Protein AF-A0A930ASK1-F1 (afdb_monomer_lite)

Structure (mmCIF, N/CA/C/O backbone):
data_AF-A0A930ASK1-F1
#
_entry.id   AF-A0A930ASK1-F1
#
loop_
_atom_site.group_PDB
_atom_site.id
_atom_site.type_symbol
_atom_site.label_atom_id
_atom_site.label_alt_id
_atom_site.label_comp_id
_atom_site.label_asym_id
_atom_site.label_entity_id
_atom_site.label_seq_id
_atom_site.pdbx_PDB_ins_code
_atom_site.Cartn_x
_atom_site.Cartn_y
_atom_site.Cartn_z
_atom_site.occupancy
_atom_site.B_iso_or_equiv
_atom_site.auth_seq_id
_atom_site.auth_comp_id
_atom_site.auth_asym_id
_atom_site.auth_atom_id
_atom_site.pdbx_PDB_model_num
ATOM 1 N N . MET A 1 1 ? -12.430 13.673 -2.754 1.00 79.00 1 MET A N 1
ATOM 2 C CA . MET A 1 1 ? -13.011 12.330 -2.967 1.00 79.00 1 MET A CA 1
ATOM 3 C C . MET A 1 1 ? -11.863 11.329 -3.044 1.00 79.00 1 MET A C 1
ATOM 5 O O . MET A 1 1 ? -10.826 11.707 -3.576 1.00 79.00 1 MET A O 1
ATOM 9 N N . ILE A 1 2 ? -11.999 10.139 -2.450 1.00 89.50 2 ILE A N 1
ATOM 10 C CA . ILE A 1 2 ? -10.978 9.075 -2.515 1.00 89.50 2 ILE A CA 1
ATOM 11 C C . ILE A 1 2 ? -11.070 8.409 -3.892 1.00 89.50 2 ILE A C 1
ATOM 13 O O . ILE A 1 2 ? -12.171 8.061 -4.313 1.00 89.50 2 ILE A O 1
ATOM 17 N N . SER A 1 3 ? -9.944 8.233 -4.587 1.00 92.31 3 SER A N 1
ATOM 18 C CA . SER A 1 3 ? -9.905 7.568 -5.898 1.00 92.31 3 SER A CA 1
ATOM 19 C C . SER A 1 3 ? -9.499 6.097 -5.772 1.00 92.31 3 SER A C 1
ATOM 21 O O . SER A 1 3 ? -8.335 5.764 -5.546 1.00 92.31 3 SER A O 1
ATOM 23 N N . ILE A 1 4 ? -10.476 5.207 -5.958 1.00 91.56 4 ILE A N 1
ATOM 24 C CA . ILE A 1 4 ? -10.284 3.746 -5.989 1.00 91.56 4 ILE A CA 1
ATOM 25 C C . ILE A 1 4 ? -9.461 3.321 -7.214 1.00 91.56 4 ILE A C 1
ATOM 27 O O . ILE A 1 4 ? -8.659 2.389 -7.140 1.00 91.56 4 ILE A O 1
ATOM 31 N N . GLU A 1 5 ? -9.613 4.033 -8.329 1.00 93.69 5 GLU A N 1
ATOM 32 C CA . GLU A 1 5 ? -8.922 3.742 -9.587 1.00 93.69 5 GLU A CA 1
ATOM 33 C C . GLU A 1 5 ? -7.407 3.874 -9.455 1.00 93.69 5 GLU A C 1
ATOM 35 O O . GLU A 1 5 ? -6.687 3.000 -9.921 1.00 93.69 5 GLU A O 1
ATOM 40 N N . LYS A 1 6 ? -6.908 4.906 -8.761 1.00 95.56 6 LYS A N 1
ATOM 41 C CA . LYS A 1 6 ? -5.465 5.081 -8.522 1.00 95.56 6 LYS A CA 1
ATOM 42 C C . LYS A 1 6 ? -4.868 3.928 -7.719 1.00 95.56 6 LYS A C 1
ATOM 44 O O . LYS A 1 6 ? -3.786 3.446 -8.045 1.00 95.56 6 LYS A O 1
ATOM 49 N N . MET A 1 7 ? -5.581 3.470 -6.689 1.00 95.50 7 MET A N 1
ATOM 50 C CA . MET A 1 7 ? -5.162 2.313 -5.895 1.00 95.50 7 MET A CA 1
ATOM 51 C C . MET A 1 7 ? -5.168 1.031 -6.732 1.00 95.50 7 MET A C 1
ATOM 53 O O . MET A 1 7 ? -4.179 0.305 -6.732 1.00 95.50 7 MET A O 1
ATOM 57 N N . SER A 1 8 ? -6.236 0.798 -7.499 1.00 95.00 8 SER A N 1
ATOM 58 C CA . SER A 1 8 ? -6.366 -0.366 -8.390 1.00 95.00 8 SER A CA 1
ATOM 59 C C . SER A 1 8 ? -5.316 -0.358 -9.505 1.00 95.00 8 SER A C 1
ATOM 61 O O . SER A 1 8 ? -4.735 -1.389 -9.824 1.00 95.00 8 SER A O 1
ATOM 63 N N . TYR A 1 9 ? -5.015 0.811 -10.073 1.00 95.81 9 TYR A N 1
ATOM 64 C CA . TYR A 1 9 ? -4.021 0.975 -11.132 1.00 95.81 9 TYR A CA 1
ATOM 65 C C . TYR A 1 9 ? -2.629 0.529 -10.681 1.00 95.81 9 TYR A C 1
ATOM 67 O O . TYR A 1 9 ? -1.919 -0.133 -11.436 1.00 95.81 9 TYR A O 1
ATOM 75 N N . PHE A 1 10 ? -2.247 0.827 -9.436 1.00 97.12 10 PHE A N 1
ATOM 76 C CA . PHE A 1 10 ? -0.931 0.453 -8.927 1.00 97.12 10 PHE A CA 1
ATOM 77 C C . PHE A 1 10 ? -0.743 -1.068 -8.772 1.00 97.12 10 PHE A C 1
ATOM 79 O O . PHE A 1 10 ? 0.392 -1.538 -8.841 1.00 97.12 10 PHE A O 1
ATOM 86 N N . PHE A 1 11 ? -1.820 -1.861 -8.672 1.00 95.50 11 PHE A N 1
ATOM 87 C CA . PHE A 1 11 ? -1.721 -3.330 -8.661 1.00 95.50 11 PHE A CA 1
ATOM 88 C C . PHE A 1 11 ? -1.135 -3.916 -9.949 1.00 95.50 11 PHE A C 1
ATOM 90 O O . PHE A 1 11 ? -0.563 -5.002 -9.910 1.00 95.50 11 PHE A O 1
ATOM 97 N N . ARG A 1 12 ? -1.163 -3.175 -11.065 1.00 94.88 12 ARG A N 1
ATOM 98 C CA . ARG A 1 12 ? -0.480 -3.568 -12.311 1.00 94.88 12 ARG A CA 1
ATOM 99 C C . ARG A 1 12 ? 1.038 -3.672 -12.151 1.00 94.88 12 ARG A C 1
ATOM 101 O O . ARG A 1 12 ? 1.682 -4.367 -12.928 1.00 94.88 12 ARG A O 1
ATOM 108 N N . TYR A 1 13 ? 1.601 -2.996 -11.149 1.00 96.69 13 TYR A N 1
ATOM 109 C CA . TYR A 1 13 ? 3.023 -3.045 -10.825 1.00 96.69 13 TYR A CA 1
ATOM 110 C C . TYR A 1 13 ? 3.342 -4.038 -9.697 1.00 96.69 13 TYR A C 1
ATOM 112 O O . TYR A 1 13 ? 4.448 -3.978 -9.159 1.00 96.69 13 TYR A O 1
ATOM 120 N N . ASP A 1 14 ? 2.426 -4.935 -9.298 1.00 95.69 14 ASP A N 1
ATOM 121 C CA . ASP A 1 14 ? 2.719 -5.896 -8.226 1.00 95.69 14 ASP A CA 1
ATOM 122 C C . ASP A 1 14 ? 4.004 -6.679 -8.526 1.00 95.69 14 ASP A C 1
ATOM 124 O O . ASP A 1 14 ? 4.193 -7.230 -9.609 1.00 95.69 14 ASP A O 1
ATOM 128 N N . LYS A 1 15 ? 4.915 -6.695 -7.549 1.00 96.56 15 LYS A N 1
ATOM 129 C CA . LYS A 1 15 ? 6.228 -7.352 -7.625 1.00 96.56 15 LYS A CA 1
ATOM 130 C C . LYS A 1 15 ? 7.183 -6.809 -8.701 1.00 96.56 15 LYS A C 1
ATOM 132 O O . LYS A 1 15 ? 8.268 -7.370 -8.865 1.00 96.56 15 LYS A O 1
ATOM 137 N N . VAL A 1 16 ? 6.869 -5.696 -9.367 1.00 97.56 16 VAL A N 1
ATOM 138 C CA . VAL A 1 16 ? 7.805 -5.040 -10.294 1.00 97.56 16 VAL A CA 1
ATOM 139 C C . VAL A 1 16 ? 8.972 -4.434 -9.514 1.00 97.56 16 VAL A C 1
ATOM 141 O O . VAL A 1 16 ? 8.790 -3.778 -8.485 1.00 97.56 16 VAL A O 1
ATOM 144 N N . LYS A 1 17 ? 10.198 -4.661 -9.995 1.00 97.44 17 LYS A N 1
ATOM 145 C CA . LYS A 1 17 ? 11.414 -4.115 -9.388 1.00 97.44 17 LYS A CA 1
ATOM 146 C C . LYS A 1 17 ? 11.667 -2.697 -9.895 1.00 97.44 17 LYS A C 1
ATOM 148 O O . LYS A 1 17 ? 11.964 -2.501 -11.069 1.00 97.44 17 LYS A O 1
ATOM 153 N N . TYR A 1 18 ? 11.604 -1.731 -8.989 1.00 97.75 18 TYR A N 1
ATOM 154 C CA . TYR A 1 18 ? 11.974 -0.351 -9.248 1.00 97.75 18 TYR A CA 1
ATOM 155 C C . TYR A 1 18 ? 13.487 -0.226 -9.440 1.00 97.75 18 TYR A C 1
ATOM 157 O O . TYR A 1 18 ? 14.291 -0.758 -8.668 1.00 97.75 18 TYR A O 1
ATOM 165 N N . LYS A 1 19 ? 13.872 0.524 -10.467 1.00 96.31 19 LYS A N 1
ATOM 166 C CA . LYS A 1 19 ? 15.248 0.904 -10.766 1.00 96.31 19 LYS A CA 1
ATOM 167 C C . LYS A 1 19 ? 15.321 2.423 -10.842 1.00 96.31 19 LYS A C 1
ATOM 169 O O . LYS A 1 19 ? 14.381 3.078 -11.272 1.00 96.31 19 LYS A O 1
ATOM 174 N N . ILE A 1 20 ? 16.439 2.991 -10.398 1.00 94.25 20 ILE A N 1
ATOM 175 C CA . ILE A 1 20 ? 16.625 4.447 -10.372 1.00 94.25 20 ILE A CA 1
ATOM 176 C C . ILE A 1 20 ? 16.693 4.960 -11.824 1.00 94.25 20 ILE A C 1
ATOM 178 O O . ILE A 1 20 ? 17.652 4.593 -12.505 1.00 94.25 20 ILE A O 1
ATOM 182 N N . PRO A 1 21 ? 15.766 5.829 -12.278 1.00 94.62 21 PRO A N 1
ATOM 183 C CA . PRO A 1 21 ? 15.673 6.269 -13.678 1.00 94.62 21 PRO A CA 1
ATOM 184 C C . PRO A 1 21 ? 16.986 6.822 -14.244 1.00 94.62 21 PRO A C 1
ATOM 186 O O . PRO A 1 21 ? 17.401 6.459 -15.336 1.00 94.62 21 PRO A O 1
ATOM 189 N N . VAL A 1 22 ? 17.710 7.619 -13.450 1.00 94.38 22 VAL A N 1
ATOM 190 C CA . VAL A 1 22 ? 18.998 8.227 -13.841 1.00 94.38 22 VAL A CA 1
ATOM 191 C C . VAL A 1 22 ? 20.064 7.184 -14.206 1.00 94.38 22 VAL A C 1
ATOM 193 O O . VAL A 1 22 ? 20.954 7.467 -15.000 1.00 94.38 22 VAL A O 1
ATOM 196 N N . LYS A 1 23 ? 19.994 5.977 -13.630 1.00 95.25 23 LYS A N 1
ATOM 197 C CA . LYS A 1 23 ? 20.952 4.892 -13.899 1.00 95.25 23 LYS A CA 1
ATOM 198 C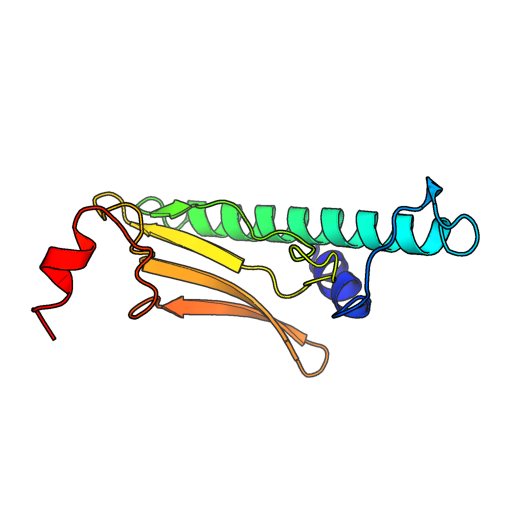 C . LYS A 1 23 ? 20.543 4.003 -15.074 1.00 95.25 23 LYS A C 1
ATOM 200 O O . LYS A 1 23 ? 21.385 3.254 -15.553 1.00 95.25 23 LYS A O 1
ATOM 205 N N . PHE A 1 24 ? 19.279 4.062 -15.490 1.00 94.81 24 PHE A N 1
ATOM 206 C CA . PHE A 1 24 ? 18.706 3.214 -16.535 1.00 94.81 24 PHE A CA 1
ATOM 207 C C . PHE A 1 24 ? 17.810 4.062 -17.456 1.00 94.81 24 PHE A C 1
ATOM 209 O O . PHE A 1 24 ? 16.580 3.986 -17.349 1.00 94.81 24 PHE A O 1
ATOM 216 N N . PRO A 1 25 ? 18.402 4.919 -18.313 1.00 94.44 25 PRO A N 1
ATOM 217 C CA . PRO A 1 25 ? 17.656 5.825 -19.188 1.00 94.44 25 PRO A CA 1
ATOM 218 C C . PRO A 1 25 ? 16.644 5.112 -20.093 1.00 94.44 25 PRO A C 1
ATOM 220 O O . PRO A 1 25 ? 15.593 5.670 -20.391 1.00 94.44 25 PRO A O 1
ATOM 223 N N . GLU A 1 26 ? 16.929 3.867 -20.481 1.00 96.50 26 GLU A N 1
ATOM 224 C CA . GLU A 1 26 ? 16.103 3.041 -21.364 1.00 96.50 26 GLU A CA 1
ATOM 225 C C . GLU A 1 26 ? 14.731 2.669 -20.779 1.00 96.50 26 GLU A C 1
ATOM 227 O O . GLU A 1 26 ? 13.801 2.392 -21.527 1.00 96.50 26 GLU A O 1
ATOM 232 N N . ILE A 1 27 ? 14.594 2.693 -19.450 1.00 96.31 27 ILE A N 1
ATOM 233 C CA . ILE A 1 27 ? 13.348 2.406 -18.712 1.00 96.31 27 ILE A CA 1
ATOM 234 C C . ILE A 1 27 ? 12.952 3.572 -17.797 1.00 96.31 27 ILE A C 1
ATOM 236 O O . ILE A 1 27 ? 12.116 3.419 -16.904 1.00 96.31 27 ILE A O 1
ATOM 240 N N . ALA A 1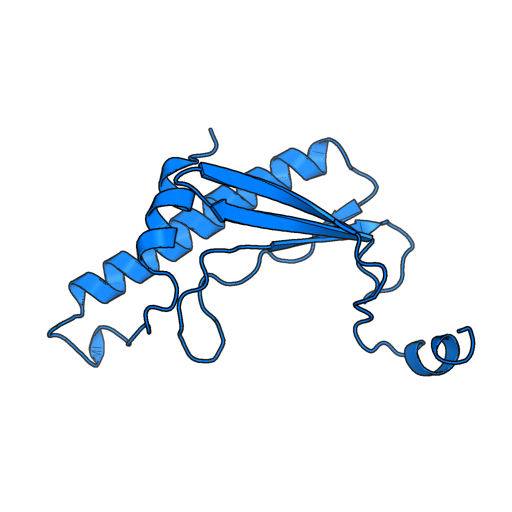 28 ? 13.580 4.739 -17.961 1.00 96.8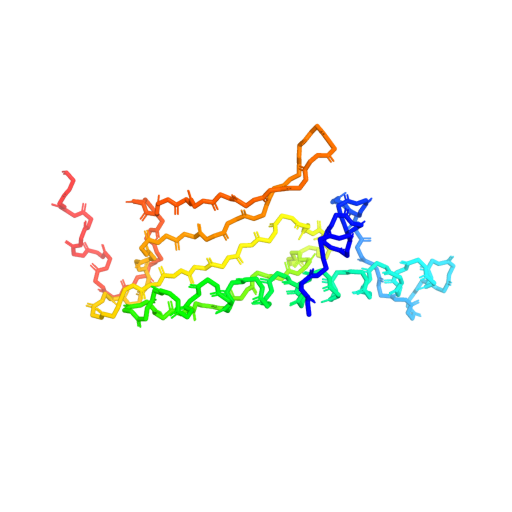1 28 ALA A N 1
ATOM 241 C CA . ALA A 1 28 ? 13.402 5.867 -17.053 1.00 96.81 28 ALA A CA 1
ATOM 242 C C . ALA A 1 28 ? 11.941 6.327 -16.982 1.00 96.81 28 ALA A C 1
ATOM 244 O O . ALA A 1 28 ? 11.429 6.578 -15.890 1.00 96.81 28 ALA A O 1
ATOM 245 N N . GLU A 1 29 ? 11.262 6.378 -18.130 1.00 97.25 29 GLU A N 1
ATOM 246 C CA . GLU A 1 29 ? 9.852 6.754 -18.212 1.00 97.25 29 GLU A CA 1
ATOM 247 C C . GLU A 1 29 ? 8.959 5.776 -17.433 1.00 97.25 29 GLU A C 1
ATOM 249 O O . GLU A 1 29 ? 8.171 6.201 -16.586 1.00 97.25 29 GLU A O 1
ATOM 254 N N . GLU A 1 30 ? 9.131 4.468 -17.639 1.00 96.31 30 GLU A N 1
ATOM 255 C CA . GLU A 1 30 ? 8.368 3.431 -16.934 1.00 96.31 30 GLU A CA 1
ATOM 256 C C . GLU A 1 30 ? 8.585 3.492 -15.415 1.00 96.31 30 GLU A C 1
ATOM 258 O O . GLU A 1 30 ? 7.642 3.348 -14.634 1.00 96.31 30 GLU A O 1
ATOM 263 N N . MET A 1 31 ? 9.823 3.738 -14.977 1.00 97.69 31 MET A N 1
ATOM 264 C CA . MET A 1 31 ? 10.166 3.828 -13.557 1.00 97.69 31 MET A CA 1
AT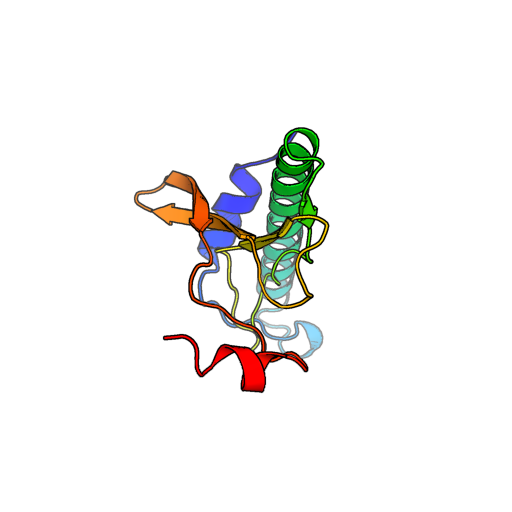OM 265 C C . MET A 1 31 ? 9.584 5.086 -12.897 1.00 97.69 31 MET A C 1
ATOM 267 O O . MET A 1 31 ? 9.121 5.013 -11.755 1.00 97.69 31 MET A O 1
ATOM 271 N N . GLU A 1 32 ? 9.545 6.223 -13.598 1.00 97.69 32 GLU A N 1
ATOM 272 C CA . GLU A 1 32 ? 8.860 7.427 -13.107 1.00 97.69 32 GLU A CA 1
ATOM 273 C C . GLU A 1 32 ? 7.337 7.232 -13.057 1.00 97.69 32 GLU A C 1
ATOM 275 O O . GLU A 1 32 ? 6.698 7.630 -12.079 1.00 97.69 32 GLU A O 1
ATOM 280 N N . GLN A 1 33 ? 6.747 6.550 -14.046 1.00 97.81 33 GLN A N 1
ATOM 281 C CA . GLN A 1 33 ? 5.325 6.189 -14.022 1.00 97.81 33 GLN A CA 1
ATOM 282 C C . GLN A 1 33 ? 4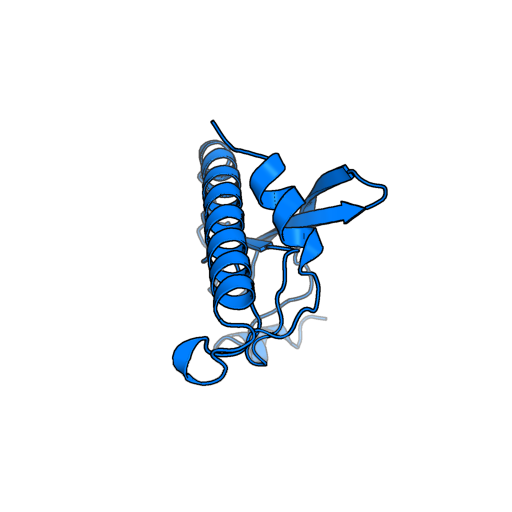.991 5.261 -12.844 1.00 97.81 33 GLN A C 1
ATOM 284 O O . GLN A 1 33 ? 4.034 5.530 -12.115 1.00 97.81 33 GLN A O 1
ATOM 289 N N . LEU A 1 34 ? 5.802 4.223 -12.602 1.00 97.94 34 LEU A N 1
ATOM 290 C CA . LEU A 1 34 ? 5.654 3.313 -11.459 1.00 97.94 34 LEU A CA 1
ATOM 291 C C . LEU A 1 34 ? 5.717 4.086 -10.139 1.00 97.94 34 LEU A C 1
ATOM 293 O O . LEU A 1 34 ? 4.836 3.947 -9.288 1.00 97.94 34 LEU A O 1
ATOM 297 N N . LYS A 1 35 ? 6.738 4.934 -9.973 1.00 97.81 35 LYS A N 1
ATOM 298 C CA . LYS A 1 35 ? 6.920 5.751 -8.768 1.00 97.81 35 LYS A CA 1
ATOM 299 C C . LYS A 1 35 ? 5.727 6.672 -8.533 1.00 97.81 35 LYS A C 1
ATOM 301 O O . LYS A 1 35 ? 5.214 6.720 -7.414 1.00 97.81 35 LYS A O 1
ATOM 306 N N . LYS A 1 36 ? 5.262 7.369 -9.574 1.00 98.06 36 LYS A N 1
ATOM 307 C CA . LYS A 1 36 ? 4.086 8.242 -9.498 1.00 98.06 36 LYS A CA 1
ATOM 308 C C . LYS A 1 36 ? 2.838 7.450 -9.110 1.00 98.06 36 LYS A C 1
ATOM 310 O O . LYS A 1 36 ? 2.160 7.837 -8.163 1.00 98.06 36 LYS A O 1
ATOM 315 N N . ALA A 1 37 ? 2.587 6.312 -9.758 1.00 98.19 37 ALA A N 1
ATOM 316 C CA . ALA A 1 37 ? 1.460 5.435 -9.446 1.00 98.19 37 ALA A CA 1
ATOM 317 C C . ALA A 1 37 ? 1.493 4.941 -7.989 1.00 98.19 37 ALA A C 1
ATOM 319 O O . ALA A 1 37 ? 0.472 4.978 -7.305 1.00 98.19 37 ALA A O 1
ATOM 320 N N . GLY A 1 38 ? 2.667 4.549 -7.484 1.00 97.88 38 GLY A N 1
ATOM 321 C CA . GLY A 1 38 ? 2.838 4.120 -6.095 1.00 97.88 38 GLY A CA 1
ATOM 322 C C . GLY A 1 38 ? 2.593 5.240 -5.083 1.00 97.88 38 GLY A C 1
ATOM 323 O O . GLY A 1 38 ? 1.944 5.022 -4.058 1.00 97.88 38 GLY A O 1
ATOM 324 N N . GLN A 1 39 ? 3.065 6.455 -5.373 1.00 98.00 39 GLN A N 1
ATOM 325 C CA . GLN A 1 39 ? 2.824 7.635 -4.535 1.00 98.00 39 GLN A CA 1
ATOM 326 C C . GLN A 1 39 ? 1.347 8.040 -4.527 1.00 98.00 39 GLN A C 1
ATOM 328 O O . GLN A 1 39 ? 0.786 8.279 -3.456 1.00 98.00 39 GLN A O 1
ATOM 333 N N . ASP A 1 40 ? 0.718 8.071 -5.702 1.00 97.94 40 ASP A N 1
ATOM 334 C CA . ASP A 1 40 ? -0.703 8.363 -5.877 1.00 97.94 40 ASP A CA 1
ATOM 335 C C . ASP A 1 40 ? -1.570 7.346 -5.120 1.00 97.94 40 ASP A C 1
ATOM 337 O O . ASP A 1 40 ? -2.422 7.728 -4.319 1.00 97.94 40 ASP A O 1
ATOM 341 N N . ALA A 1 41 ? -1.318 6.047 -5.302 1.00 97.75 41 ALA A N 1
ATOM 342 C CA . ALA A 1 41 ? -2.059 4.988 -4.625 1.00 97.75 41 ALA A CA 1
ATOM 343 C C . ALA A 1 41 ? -1.894 5.048 -3.098 1.00 97.75 41 ALA A C 1
ATOM 345 O O . ALA A 1 41 ? -2.879 4.957 -2.360 1.00 97.75 41 ALA A O 1
ATOM 346 N N . ARG A 1 42 ? -0.669 5.288 -2.609 1.00 98.00 42 ARG A N 1
ATOM 347 C CA . ARG A 1 42 ? -0.402 5.458 -1.173 1.00 98.00 42 ARG A CA 1
ATOM 348 C C . ARG A 1 42 ? -1.133 6.671 -0.597 1.00 98.00 42 ARG A C 1
ATOM 350 O O . ARG A 1 42 ? -1.626 6.608 0.530 1.00 98.00 42 ARG A O 1
ATOM 357 N N . LEU A 1 43 ? -1.201 7.776 -1.340 1.00 97.88 43 LEU A N 1
ATOM 358 C CA . LEU A 1 43 ? -1.924 8.978 -0.924 1.00 97.88 43 LEU A CA 1
ATOM 359 C C . LEU A 1 43 ? -3.429 8.710 -0.813 1.00 97.88 43 LEU A C 1
ATOM 361 O O . LEU A 1 43 ? -4.043 9.092 0.182 1.00 97.88 43 LEU A O 1
ATOM 365 N N . GLU A 1 44 ? -4.023 8.028 -1.791 1.00 97.62 44 GLU A N 1
ATOM 366 C CA . GLU A 1 44 ? -5.446 7.673 -1.742 1.00 97.62 44 GLU A CA 1
ATOM 367 C C . GLU A 1 44 ? -5.759 6.713 -0.585 1.00 97.62 44 GLU A C 1
ATOM 369 O O . GLU A 1 44 ? -6.729 6.929 0.146 1.00 97.62 44 GLU A O 1
ATOM 374 N N . PHE A 1 45 ? -4.891 5.733 -0.321 1.00 97.38 45 PHE A N 1
ATOM 375 C CA . PHE A 1 45 ? -5.032 4.860 0.847 1.00 97.38 45 PHE A CA 1
ATOM 376 C C . PHE A 1 45 ? -4.848 5.618 2.176 1.00 97.38 45 PHE A C 1
ATOM 378 O O . PHE A 1 45 ? -5.533 5.350 3.166 1.00 97.38 45 PHE A O 1
ATOM 385 N N . THR A 1 46 ? -3.975 6.629 2.207 1.00 96.94 46 THR A N 1
ATOM 386 C CA . THR A 1 46 ? -3.825 7.518 3.372 1.00 96.94 46 THR A CA 1
ATOM 387 C C . THR A 1 46 ? -5.131 8.258 3.661 1.00 96.94 46 THR A C 1
ATOM 389 O O . THR A 1 46 ? -5.624 8.189 4.784 1.00 96.94 46 THR A O 1
ATOM 392 N N . LYS A 1 47 ? -5.756 8.862 2.642 1.00 96.31 47 LYS A N 1
ATOM 393 C CA . LYS A 1 47 ? -7.060 9.533 2.785 1.00 96.31 47 LYS A CA 1
ATOM 394 C C . LYS A 1 47 ? -8.154 8.575 3.262 1.00 96.31 47 LYS A C 1
ATOM 396 O O . LYS A 1 47 ? -8.978 8.953 4.091 1.00 96.31 47 LYS A O 1
ATOM 401 N N . LEU A 1 48 ? -8.163 7.342 2.749 1.00 95.19 48 LEU A N 1
ATOM 402 C CA . LEU A 1 48 ? -9.110 6.301 3.161 1.00 95.19 48 LEU A CA 1
ATOM 403 C C . LEU A 1 48 ? -8.980 5.981 4.651 1.00 95.19 48 LEU A C 1
ATOM 405 O O . LEU A 1 48 ? -9.970 5.990 5.379 1.00 95.19 48 LEU A O 1
ATOM 409 N N . THR A 1 49 ? -7.758 5.740 5.117 1.00 94.69 49 THR A N 1
ATOM 410 C CA . THR A 1 49 ? -7.509 5.405 6.527 1.00 94.69 49 THR A CA 1
ATOM 411 C C . THR A 1 49 ? -7.758 6.591 7.466 1.00 94.69 49 THR A C 1
ATOM 413 O O . THR A 1 49 ? -8.272 6.398 8.564 1.00 94.69 49 THR A O 1
ATOM 416 N N . GLU A 1 50 ? -7.499 7.827 7.030 1.00 94.19 50 GLU A N 1
ATOM 417 C CA . GLU A 1 50 ? -7.861 9.041 7.780 1.00 94.19 50 GLU A CA 1
ATOM 418 C C . GLU A 1 50 ? -9.376 9.237 7.883 1.00 94.19 50 GLU A C 1
ATOM 420 O O . GLU A 1 50 ? -9.884 9.614 8.939 1.00 94.19 50 GLU A O 1
ATOM 425 N N . ALA A 1 51 ? -10.117 8.965 6.805 1.00 93.00 51 ALA A N 1
ATOM 426 C CA . ALA A 1 51 ? -11.576 8.996 6.834 1.00 93.00 51 ALA A CA 1
ATOM 427 C C . ALA A 1 51 ? -12.134 7.950 7.809 1.00 93.00 51 ALA A C 1
ATOM 429 O O . ALA A 1 51 ? -13.074 8.247 8.544 1.00 93.00 51 ALA A O 1
ATOM 430 N N . PHE A 1 52 ? -11.518 6.766 7.863 1.00 90.12 52 PHE A N 1
ATOM 431 C CA . PHE A 1 52 ? -11.851 5.738 8.842 1.00 90.12 52 PHE A CA 1
ATOM 432 C C . PHE A 1 52 ? -11.585 6.215 10.280 1.00 90.12 52 PHE A C 1
ATOM 434 O O . PHE A 1 52 ? -12.485 6.151 11.113 1.00 90.12 52 PHE A O 1
ATOM 441 N N . GLN A 1 53 ? -10.406 6.783 10.569 1.00 89.62 53 GLN A N 1
ATOM 442 C CA . GLN A 1 53 ? -10.040 7.237 11.922 1.00 89.62 53 GLN A CA 1
ATOM 443 C C . GLN A 1 53 ? -11.024 8.252 12.520 1.00 89.62 53 GLN A C 1
ATOM 445 O O . GLN A 1 53 ? -11.263 8.239 13.724 1.00 89.62 53 GLN A O 1
ATOM 450 N N . LYS A 1 54 ? -11.643 9.113 11.700 1.00 89.81 54 LYS A N 1
ATOM 451 C CA . LYS A 1 54 ? -12.634 10.095 12.185 1.00 89.81 54 LYS A CA 1
ATOM 452 C C . LYS A 1 54 ? -13.797 9.452 12.952 1.00 89.81 54 LYS A C 1
ATOM 454 O O . LYS A 1 54 ? -14.356 10.103 13.834 1.00 89.81 54 LYS A O 1
ATOM 459 N N . ASN A 1 55 ? -14.115 8.193 12.641 1.00 87.25 55 ASN A N 1
ATOM 460 C CA . ASN A 1 55 ? -15.154 7.403 13.301 1.00 87.25 55 ASN A CA 1
ATOM 461 C C . ASN A 1 55 ? -14.624 6.555 14.476 1.00 87.25 55 ASN A C 1
ATOM 463 O O . ASN A 1 55 ? -15.418 6.038 15.253 1.00 87.25 55 ASN A O 1
ATOM 467 N N . PHE A 1 56 ? -13.302 6.440 14.635 1.00 84.62 56 PHE A N 1
ATOM 468 C CA . PHE A 1 56 ? -12.617 5.599 15.626 1.00 84.62 56 PHE A CA 1
ATOM 469 C C . PHE A 1 56 ? -11.573 6.422 16.395 1.00 84.62 56 PHE A C 1
ATOM 471 O O . PHE A 1 56 ? -10.371 6.178 16.319 1.00 84.62 56 PHE A O 1
ATOM 478 N N . LYS A 1 57 ? -12.043 7.445 17.119 1.00 82.31 57 LYS A N 1
ATOM 479 C CA . LYS A 1 57 ? -11.183 8.465 17.748 1.00 82.31 57 LYS A CA 1
ATOM 480 C C . LYS A 1 57 ? -10.314 7.950 18.895 1.00 82.31 57 LYS A C 1
ATOM 482 O O . LYS A 1 57 ? -9.301 8.570 19.172 1.00 82.31 57 LYS A O 1
ATOM 487 N N . SER A 1 58 ? -10.683 6.831 19.518 1.00 86.62 58 SER A N 1
ATOM 488 C CA . SER A 1 58 ? -9.888 6.175 20.565 1.00 86.62 58 SER A CA 1
ATOM 489 C C . SER A 1 58 ? -8.644 5.460 20.027 1.00 86.62 58 SER A C 1
ATOM 491 O O . SER A 1 58 ? -7.931 4.826 20.798 1.00 86.62 58 SER A O 1
ATOM 493 N N . PHE A 1 59 ? -8.381 5.524 18.716 1.00 87.19 59 PHE A N 1
ATOM 494 C CA . PHE A 1 59 ? -7.233 4.885 18.087 1.00 87.19 59 PHE A CA 1
ATOM 495 C C . PHE A 1 59 ? -6.291 5.918 17.462 1.00 87.19 59 PHE A C 1
ATOM 497 O O . PHE A 1 59 ? -6.674 6.724 16.601 1.00 87.19 59 PHE A O 1
ATOM 504 N N . ARG A 1 60 ? -5.005 5.825 17.809 1.00 88.56 60 ARG A N 1
ATOM 505 C CA . ARG A 1 60 ? -3.926 6.470 17.056 1.00 88.56 60 ARG A CA 1
ATOM 506 C C . ARG A 1 60 ? -3.595 5.643 15.815 1.00 88.56 60 ARG A C 1
ATOM 508 O O . ARG A 1 60 ? -3.659 4.415 15.832 1.00 88.56 60 ARG A O 1
ATOM 515 N N . MET A 1 61 ? -3.206 6.315 14.737 1.00 90.38 61 MET A N 1
ATOM 516 C CA . MET A 1 61 ? -2.759 5.657 13.509 1.00 90.38 61 MET A CA 1
ATOM 517 C C . MET A 1 61 ? -1.236 5.664 13.394 1.00 90.38 61 MET A C 1
ATOM 519 O O . MET A 1 61 ? -0.615 6.715 13.552 1.00 90.38 61 MET A O 1
ATOM 523 N N . ASP A 1 62 ? -0.648 4.535 13.001 1.00 90.00 62 ASP A N 1
ATOM 524 C CA . ASP A 1 62 ? 0.752 4.491 12.559 1.00 90.00 62 ASP A CA 1
ATOM 525 C C . ASP A 1 62 ? 0.879 5.032 11.115 1.00 90.00 62 ASP A C 1
ATOM 527 O O . ASP A 1 62 ? -0.093 5.457 10.475 1.00 90.00 62 ASP A O 1
ATOM 531 N N . ARG A 1 63 ? 2.092 5.040 10.566 1.00 92.75 63 ARG A N 1
ATOM 532 C CA . ARG A 1 63 ? 2.362 5.388 9.173 1.00 92.75 63 ARG A CA 1
ATOM 533 C C . ARG A 1 63 ? 1.755 4.342 8.240 1.00 92.75 63 ARG A C 1
ATOM 535 O O . ARG A 1 63 ? 1.846 3.140 8.470 1.00 92.75 63 ARG A O 1
ATOM 542 N N . VAL A 1 64 ? 1.203 4.810 7.122 1.00 96.44 64 VAL A N 1
ATOM 543 C CA . VAL A 1 64 ? 0.861 3.932 5.997 1.00 96.44 64 VAL A CA 1
ATOM 544 C C . VAL A 1 64 ? 2.136 3.282 5.465 1.00 96.44 64 VAL A C 1
ATOM 546 O O . VAL A 1 64 ? 3.150 3.970 5.274 1.00 96.44 64 VAL A O 1
ATOM 549 N N . SER A 1 65 ? 2.054 1.982 5.187 1.00 96.31 65 SER A N 1
ATOM 550 C CA . SER A 1 65 ? 3.093 1.197 4.512 1.00 96.31 65 SER A CA 1
ATOM 551 C C . SER A 1 65 ? 3.673 1.882 3.263 1.00 96.31 65 SER A C 1
ATOM 553 O O . SER A 1 65 ? 3.057 2.748 2.633 1.00 96.31 65 SER A O 1
ATOM 555 N N . GLN A 1 66 ? 4.916 1.546 2.930 1.00 97.12 66 GLN A N 1
ATOM 556 C CA . GLN A 1 66 ? 5.583 2.089 1.747 1.00 97.12 66 GLN A CA 1
ATOM 557 C C . GLN A 1 66 ? 5.103 1.375 0.480 1.00 97.12 66 GLN A C 1
ATOM 559 O O . GLN A 1 66 ? 4.776 0.195 0.514 1.00 97.12 66 GLN A O 1
ATOM 564 N N . TRP A 1 67 ? 5.110 2.091 -0.647 1.00 97.06 67 TRP A N 1
ATOM 565 C CA . TRP A 1 67 ? 4.711 1.560 -1.960 1.00 97.06 67 TRP A CA 1
ATOM 566 C C . TRP A 1 67 ? 5.730 0.578 -2.553 1.00 97.06 67 TRP A C 1
ATOM 568 O O . TRP A 1 67 ? 5.420 -0.135 -3.504 1.00 97.06 67 TRP A O 1
ATOM 578 N N . MET A 1 68 ? 6.937 0.516 -1.988 1.00 96.50 68 MET A N 1
ATOM 579 C CA . MET A 1 68 ? 7.946 -0.495 -2.288 1.00 96.50 68 MET A CA 1
ATOM 580 C C . MET A 1 68 ? 8.592 -1.012 -1.005 1.00 96.50 68 MET A C 1
ATOM 582 O O . MET A 1 68 ? 8.665 -0.304 0.002 1.00 96.50 68 MET A O 1
ATOM 586 N N . ASN A 1 69 ? 9.089 -2.246 -1.050 1.00 95.25 69 ASN A N 1
ATOM 587 C CA . ASN A 1 69 ? 9.869 -2.819 0.042 1.00 95.25 69 ASN A CA 1
ATOM 588 C C . ASN A 1 69 ? 11.355 -2.406 -0.031 1.00 95.25 69 ASN A C 1
ATOM 590 O O . ASN A 1 69 ? 11.797 -1.738 -0.965 1.00 95.25 69 ASN A O 1
ATOM 594 N N . GLN A 1 70 ? 12.147 -2.849 0.949 1.00 93.75 70 GLN A N 1
ATOM 595 C CA . GLN A 1 70 ? 13.584 -2.542 1.036 1.00 93.75 70 GLN A CA 1
ATOM 596 C C . GLN A 1 70 ? 14.399 -3.057 -0.166 1.00 93.75 70 GLN A C 1
ATOM 598 O O . GLN A 1 70 ? 15.424 -2.477 -0.504 1.00 93.75 70 GLN A O 1
ATOM 603 N N . ALA A 1 71 ? 13.921 -4.099 -0.853 1.00 95.75 71 ALA A N 1
ATOM 604 C CA . ALA A 1 71 ? 14.526 -4.631 -2.076 1.00 95.75 71 ALA A CA 1
ATOM 605 C C . ALA A 1 71 ? 14.107 -3.862 -3.348 1.00 95.75 71 ALA A C 1
ATOM 607 O O . ALA A 1 71 ? 14.361 -4.332 -4.459 1.00 95.75 71 ALA A O 1
ATOM 608 N N . GLN A 1 72 ? 13.455 -2.702 -3.187 1.00 96.31 72 GLN A N 1
ATOM 609 C CA . GLN A 1 72 ? 12.923 -1.862 -4.263 1.00 96.31 72 GLN A CA 1
ATOM 610 C C . GLN A 1 72 ? 11.868 -2.578 -5.119 1.00 96.31 72 GLN A C 1
ATOM 612 O O . GLN A 1 72 ? 11.730 -2.307 -6.304 1.00 96.31 72 GLN A O 1
ATOM 617 N N . VAL A 1 73 ? 11.117 -3.511 -4.536 1.00 97.50 73 VAL A N 1
ATOM 618 C CA . VAL A 1 73 ? 10.021 -4.212 -5.214 1.00 97.50 73 VAL A CA 1
ATOM 619 C C . VAL A 1 73 ? 8.702 -3.550 -4.838 1.00 97.50 73 VAL A C 1
ATOM 621 O O . VAL A 1 73 ? 8.435 -3.367 -3.648 1.00 97.50 73 VAL A O 1
ATOM 624 N N . ALA A 1 74 ? 7.886 -3.207 -5.832 1.00 97.94 74 ALA A N 1
ATOM 625 C CA . ALA A 1 74 ? 6.579 -2.590 -5.645 1.00 97.94 74 ALA A CA 1
ATOM 626 C C . ALA A 1 74 ? 5.623 -3.498 -4.850 1.00 97.94 74 ALA A C 1
ATOM 628 O O . ALA A 1 74 ? 5.575 -4.717 -5.046 1.00 97.94 74 ALA A O 1
ATOM 629 N N . ARG A 1 75 ? 4.889 -2.886 -3.915 1.00 97.19 75 ARG A N 1
ATOM 630 C CA . ARG A 1 75 ? 3.955 -3.527 -2.980 1.00 97.19 75 ARG A CA 1
ATOM 631 C C . ARG A 1 75 ? 2.644 -2.730 -2.943 1.00 97.19 75 ARG A C 1
ATOM 633 O O . ARG A 1 75 ? 2.527 -1.797 -2.152 1.00 97.19 75 ARG A O 1
ATOM 640 N N . PRO A 1 76 ? 1.672 -3.071 -3.804 1.00 96.00 76 PRO A N 1
ATOM 641 C CA . PRO A 1 76 ? 0.398 -2.359 -3.897 1.00 96.00 76 PRO A CA 1
ATOM 642 C C . PRO A 1 76 ? -0.592 -2.710 -2.778 1.00 96.00 76 PRO A C 1
ATOM 644 O O . PRO A 1 76 ? -1.486 -1.921 -2.483 1.00 96.00 76 PRO A O 1
ATOM 647 N N . ALA A 1 77 ? -0.422 -3.859 -2.117 1.00 95.38 77 ALA A N 1
ATOM 648 C CA . ALA A 1 77 ? -1.207 -4.247 -0.949 1.00 95.38 77 ALA A CA 1
ATOM 649 C C . ALA A 1 77 ? -0.798 -3.411 0.273 1.00 95.38 77 ALA A C 1
ATOM 651 O O . ALA A 1 77 ? 0.015 -3.855 1.078 1.00 95.38 77 ALA A O 1
ATOM 652 N N . PHE A 1 78 ? -1.310 -2.183 0.377 1.00 97.25 78 PHE A N 1
ATOM 653 C CA . PHE A 1 78 ? -1.022 -1.273 1.484 1.00 97.25 78 PHE A CA 1
ATOM 654 C C . PHE A 1 78 ? -1.689 -1.705 2.792 1.00 97.25 78 PHE A C 1
ATOM 656 O O . PHE A 1 78 ? -2.769 -2.290 2.806 1.00 97.25 78 PHE A O 1
ATOM 663 N N . TRP A 1 79 ? -1.074 -1.332 3.911 1.00 95.75 79 TRP A N 1
ATOM 664 C CA . TRP A 1 79 ? -1.647 -1.450 5.245 1.00 95.75 79 TRP A CA 1
ATOM 665 C C . TRP A 1 79 ? -1.356 -0.228 6.118 1.00 95.75 79 TRP A C 1
ATOM 667 O O . TRP A 1 79 ? -0.431 0.554 5.849 1.00 95.75 79 TRP A O 1
ATOM 677 N N . ARG A 1 80 ? -2.167 -0.063 7.167 1.00 94.69 80 ARG A N 1
ATOM 678 C CA . ARG A 1 80 ? -1.972 0.918 8.242 1.00 94.69 80 ARG A CA 1
ATOM 679 C C . ARG A 1 80 ? -2.484 0.350 9.562 1.00 94.69 80 ARG A C 1
ATOM 681 O O . ARG A 1 80 ? -3.620 -0.117 9.616 1.00 94.69 80 ARG A O 1
ATOM 688 N N . TYR A 1 81 ? -1.660 0.416 10.603 1.00 91.69 81 TYR A N 1
ATOM 689 C CA . TYR A 1 81 ? -2.040 -0.015 11.947 1.00 91.69 81 TYR A CA 1
ATOM 690 C C . TYR A 1 81 ? -2.810 1.073 12.699 1.00 91.69 81 TYR A C 1
ATOM 692 O O . TYR A 1 81 ? -2.510 2.265 12.574 1.00 91.69 81 TYR A O 1
ATOM 700 N N . PHE A 1 82 ? -3.764 0.624 13.507 1.00 89.94 82 PHE A N 1
ATOM 701 C CA . PHE A 1 82 ? -4.539 1.403 14.461 1.00 89.94 82 PHE A CA 1
ATOM 702 C C . PHE A 1 82 ? -4.271 0.841 15.856 1.00 89.94 82 PHE A C 1
ATOM 704 O O . PHE A 1 82 ? -4.336 -0.371 16.074 1.00 89.94 82 PHE A O 1
ATOM 711 N N . ILE A 1 83 ? -3.924 1.724 16.784 1.00 86.62 83 ILE A N 1
ATOM 712 C CA . ILE A 1 83 ? -3.489 1.371 18.133 1.00 86.62 83 ILE A CA 1
ATOM 713 C C . ILE A 1 83 ? -4.393 2.121 19.102 1.00 86.62 83 ILE A C 1
ATOM 715 O O . ILE A 1 83 ? -4.495 3.342 19.014 1.00 86.62 83 ILE A O 1
ATOM 719 N N . GLU A 1 84 ? -5.077 1.406 19.982 1.00 84.94 84 GLU A N 1
ATOM 720 C CA . GLU A 1 84 ? -5.940 2.014 20.995 1.00 84.94 84 GLU A CA 1
ATOM 721 C C . GLU A 1 84 ? -5.128 2.897 21.957 1.00 84.94 84 GLU A C 1
ATOM 723 O O . GLU A 1 84 ? -3.991 2.579 22.321 1.00 84.94 84 GLU A O 1
ATOM 728 N N . GLU A 1 85 ? -5.690 4.036 22.352 1.00 79.62 85 GLU A N 1
ATOM 729 C CA . GLU A 1 85 ? -5.098 4.902 23.368 1.00 79.62 85 GLU A CA 1
ATOM 730 C C . GLU A 1 85 ? -4.965 4.149 24.702 1.00 79.62 85 GLU A C 1
ATOM 732 O O . GLU A 1 85 ? -5.915 3.546 25.193 1.00 79.62 85 GLU A O 1
ATOM 737 N N . GLY A 1 86 ? -3.767 4.168 25.293 1.00 72.94 86 GLY A N 1
ATOM 738 C CA . GLY A 1 86 ? -3.456 3.419 26.517 1.00 72.94 86 GLY A CA 1
ATOM 739 C C . GLY A 1 86 ? -2.854 2.024 26.296 1.00 72.94 86 GLY A C 1
ATOM 740 O O . GLY A 1 86 ? -2.432 1.406 27.270 1.00 72.94 86 GLY A O 1
ATOM 741 N N . GLN A 1 87 ? -2.744 1.539 25.051 1.00 67.56 87 GLN A N 1
ATOM 742 C CA . GLN A 1 87 ? -1.928 0.361 24.725 1.00 67.56 87 GLN A CA 1
ATOM 743 C C . GLN A 1 87 ? -0.455 0.725 24.478 1.00 67.56 87 GLN A C 1
ATOM 745 O O . GLN A 1 87 ? -0.146 1.710 23.798 1.00 67.56 87 GLN A O 1
ATOM 750 N N . ASP A 1 88 ? 0.451 -0.116 24.993 1.00 62.16 88 ASP A N 1
ATOM 751 C CA . ASP A 1 88 ? 1.899 0.001 24.786 1.00 62.16 88 ASP A CA 1
ATOM 752 C C . ASP A 1 88 ? 2.263 0.060 23.294 1.00 62.16 88 ASP A C 1
ATOM 754 O O . ASP A 1 88 ? 1.683 -0.629 22.445 1.00 62.16 88 ASP A O 1
ATOM 758 N N . GLU A 1 89 ? 3.291 0.845 22.961 1.00 53.09 89 GLU A N 1
ATOM 759 C CA . GLU A 1 89 ? 3.862 0.839 21.617 1.00 53.09 89 GLU A CA 1
ATOM 760 C C . GLU A 1 89 ? 4.344 -0.577 21.253 1.00 53.09 89 GLU A C 1
ATOM 762 O O . GLU A 1 89 ? 5.176 -1.1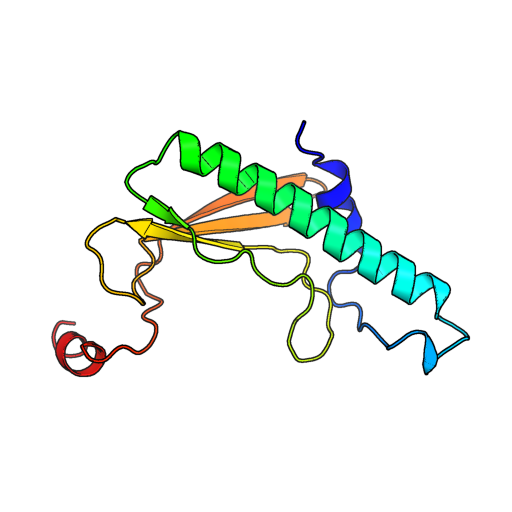72 21.939 1.00 53.09 89 GLU A O 1
ATOM 767 N N . GLY A 1 90 ? 3.784 -1.138 20.177 1.00 53.69 90 GLY A N 1
ATOM 768 C CA . GLY A 1 90 ? 4.127 -2.473 19.679 1.00 53.69 90 GLY A CA 1
ATOM 769 C C . GLY A 1 90 ? 3.016 -3.523 19.745 1.00 53.69 90 GLY A C 1
ATOM 770 O O . GLY A 1 90 ? 3.211 -4.599 19.184 1.00 53.69 90 GLY A O 1
ATOM 771 N N . ASN A 1 91 ? 1.858 -3.193 20.329 1.00 61.53 91 ASN A N 1
ATOM 772 C CA . ASN A 1 91 ? 0.636 -3.997 20.248 1.00 61.53 91 ASN A CA 1
ATOM 773 C C . ASN A 1 91 ? -0.414 -3.267 19.391 1.00 61.53 91 ASN A C 1
ATOM 775 O O . ASN A 1 91 ? -1.201 -2.476 19.913 1.00 61.53 91 ASN A O 1
ATOM 779 N N . PRO A 1 92 ? -0.410 -3.441 18.058 1.00 62.72 92 PRO A N 1
ATOM 780 C CA . PRO A 1 92 ? -1.489 -2.911 17.240 1.00 62.72 92 PRO A CA 1
ATOM 781 C C . PRO A 1 92 ? -2.809 -3.593 17.601 1.00 62.72 92 PRO A C 1
ATOM 783 O O . PRO A 1 92 ? -2.861 -4.808 17.752 1.00 62.72 92 PRO A O 1
ATOM 786 N N . SER A 1 93 ? -3.886 -2.816 17.712 1.00 80.19 93 SER A N 1
ATOM 787 C CA . SER A 1 93 ? -5.224 -3.369 17.934 1.00 80.19 93 SER A CA 1
ATOM 788 C C . SER A 1 93 ? -5.721 -4.045 16.654 1.00 80.19 93 SER A C 1
ATOM 790 O O . SER A 1 93 ? -6.211 -5.174 16.674 1.00 80.19 93 SER A O 1
ATOM 792 N N . PHE A 1 94 ? -5.545 -3.368 15.515 1.00 87.62 94 PHE A N 1
ATOM 793 C CA . PHE A 1 94 ? -5.840 -3.914 14.192 1.00 87.62 94 PHE A CA 1
ATOM 794 C C . PHE A 1 94 ? -5.070 -3.194 13.082 1.00 87.62 94 PHE A C 1
ATOM 796 O O . PHE A 1 94 ? -4.511 -2.110 13.271 1.00 87.62 94 PHE A O 1
ATOM 803 N N . ALA A 1 95 ? -5.083 -3.783 11.889 1.00 92.00 95 ALA A N 1
ATOM 804 C CA . ALA A 1 95 ? -4.629 -3.159 10.656 1.00 92.00 95 ALA A CA 1
ATOM 805 C C . ALA A 1 95 ? -5.780 -3.042 9.655 1.00 92.00 95 ALA A C 1
ATOM 807 O O . ALA A 1 95 ? -6.549 -3.982 9.465 1.00 92.00 95 ALA A O 1
ATOM 808 N N . LEU A 1 96 ? -5.857 -1.909 8.957 1.00 94.19 96 LEU A N 1
ATOM 809 C CA . LEU A 1 96 ? -6.572 -1.851 7.684 1.00 94.19 96 LEU A CA 1
ATOM 810 C C . LEU A 1 96 ? -5.630 -2.304 6.582 1.00 94.19 96 LEU A C 1
ATOM 812 O O . LEU A 1 96 ? -4.517 -1.781 6.485 1.00 94.19 96 LEU A O 1
ATOM 816 N N . ARG A 1 97 ? -6.083 -3.242 5.749 1.00 95.44 97 ARG A N 1
ATOM 817 C CA . ARG A 1 97 ? -5.307 -3.807 4.643 1.00 95.44 97 ARG A CA 1
ATOM 818 C C . ARG A 1 97 ? -6.068 -3.688 3.334 1.00 95.44 97 ARG A C 1
ATOM 820 O O . ARG A 1 97 ? -7.252 -4.008 3.258 1.00 95.44 97 ARG A O 1
ATOM 827 N N . LEU A 1 98 ? -5.366 -3.231 2.308 1.00 95.56 98 LEU A N 1
ATOM 828 C CA . LEU A 1 98 ? -5.839 -3.188 0.936 1.00 95.56 98 LEU A CA 1
ATOM 829 C C . LEU A 1 98 ? -5.574 -4.537 0.267 1.00 95.56 98 LEU A C 1
ATOM 831 O O . LEU A 1 98 ? -4.468 -5.073 0.364 1.00 95.56 98 LEU A O 1
ATOM 835 N N . PHE A 1 99 ? -6.560 -5.054 -0.455 1.00 93.31 99 PHE A N 1
ATOM 836 C CA . PHE A 1 99 ? -6.399 -6.232 -1.298 1.00 93.31 99 PHE A CA 1
ATOM 837 C C . PHE A 1 99 ? -7.000 -6.001 -2.675 1.00 93.31 99 PHE A C 1
ATOM 839 O O . PHE A 1 99 ? -7.862 -5.141 -2.866 1.00 93.31 99 PHE A O 1
ATOM 846 N N . TYR A 1 100 ? -6.542 -6.811 -3.616 1.00 91.50 100 TYR A N 1
ATOM 847 C CA . TYR A 1 100 ? -7.079 -6.884 -4.958 1.00 91.50 100 TYR A CA 1
ATOM 848 C C . TYR A 1 100 ? -7.227 -8.356 -5.319 1.00 91.50 100 TYR A C 1
ATOM 850 O O . TYR A 1 100 ? -6.246 -9.099 -5.268 1.00 91.50 100 TYR A O 1
ATOM 858 N N . ASN A 1 101 ? -8.451 -8.781 -5.609 1.00 89.06 101 ASN A N 1
ATOM 859 C CA . ASN A 1 101 ? -8.754 -10.145 -6.026 1.00 89.06 101 ASN A CA 1
ATOM 860 C C . ASN A 1 101 ? -9.951 -10.134 -6.980 1.00 89.06 101 ASN A C 1
ATOM 862 O O . ASN A 1 101 ? -10.876 -9.355 -6.764 1.00 89.06 101 ASN A O 1
ATOM 866 N N . ASP A 1 102 ? -9.939 -10.990 -8.003 1.00 86.31 102 ASP A N 1
ATOM 867 C CA . ASP A 1 102 ? -11.024 -11.119 -8.991 1.00 86.31 102 ASP A CA 1
ATOM 868 C C . ASP A 1 102 ? -11.501 -9.761 -9.549 1.00 86.31 102 ASP A C 1
ATOM 870 O O . ASP A 1 102 ? -12.689 -9.433 -9.519 1.00 86.31 102 ASP A O 1
ATOM 874 N N . ASP A 1 103 ? -10.540 -8.928 -9.973 1.00 81.81 103 ASP A N 1
ATOM 875 C CA . ASP A 1 103 ? -10.724 -7.554 -10.468 1.00 81.81 103 ASP A CA 1
ATOM 876 C C . ASP A 1 103 ? -11.416 -6.577 -9.501 1.00 81.81 103 ASP A C 1
ATOM 878 O O . ASP A 1 103 ? -11.828 -5.475 -9.878 1.00 81.81 103 ASP A O 1
ATOM 882 N N . LYS A 1 104 ? -11.508 -6.940 -8.221 1.00 88.06 104 LYS A N 1
ATOM 883 C CA . LYS A 1 104 ? -12.114 -6.121 -7.174 1.00 88.06 104 LYS A CA 1
ATOM 884 C C . LYS A 1 104 ? -11.062 -5.656 -6.187 1.00 88.06 104 LYS A C 1
ATOM 886 O O . LYS A 1 104 ? -10.377 -6.451 -5.544 1.00 88.06 104 LYS A O 1
ATOM 891 N N . LEU A 1 105 ? -10.991 -4.338 -6.024 1.00 92.06 105 LEU A N 1
ATOM 892 C CA . LEU A 1 105 ? -10.281 -3.720 -4.916 1.00 92.06 105 LEU A CA 1
ATOM 893 C C . LEU A 1 105 ? -11.175 -3.727 -3.677 1.00 92.06 105 LEU A C 1
ATOM 895 O O . LEU A 1 105 ? -12.337 -3.324 -3.741 1.00 92.06 105 LEU A O 1
ATOM 899 N N . GLY A 1 106 ? -10.618 -4.119 -2.539 1.00 91.75 106 GLY A N 1
ATOM 900 C CA . GLY A 1 106 ? -11.315 -4.052 -1.266 1.00 91.75 106 GLY A CA 1
ATOM 901 C C . GLY A 1 106 ? -10.388 -3.719 -0.109 1.00 91.75 106 GLY A C 1
ATOM 902 O O . GLY A 1 106 ? -9.163 -3.692 -0.237 1.00 91.75 106 GLY A O 1
ATOM 903 N N . VAL A 1 107 ? -10.999 -3.463 1.044 1.00 93.31 107 VAL A N 1
ATOM 904 C CA . VAL A 1 107 ? -10.304 -3.251 2.313 1.00 93.31 107 VAL A CA 1
ATOM 905 C C . VAL A 1 107 ? -10.888 -4.212 3.334 1.00 93.31 107 VAL A C 1
ATOM 907 O O . VAL A 1 107 ? -12.107 -4.339 3.427 1.00 93.31 107 VAL A O 1
ATOM 910 N N . TYR A 1 108 ? -10.028 -4.871 4.103 1.00 91.88 108 TYR A N 1
ATOM 911 C CA . TYR A 1 108 ? -10.437 -5.649 5.269 1.00 91.88 108 TYR A CA 1
ATOM 912 C C . TYR A 1 108 ? -9.713 -5.164 6.523 1.00 91.88 108 TYR A C 1
ATOM 914 O O . TYR A 1 108 ? -8.667 -4.510 6.457 1.00 91.88 108 TYR A O 1
ATOM 922 N N . VAL A 1 109 ? -10.314 -5.478 7.667 1.00 90.50 109 VAL A N 1
ATOM 923 C CA . VAL A 1 109 ? -9.727 -5.281 8.990 1.00 90.50 109 VAL A CA 1
ATOM 924 C C . VAL A 1 109 ? -9.081 -6.596 9.399 1.00 90.50 109 VAL A C 1
ATOM 926 O O . VAL A 1 109 ? -9.736 -7.635 9.401 1.00 90.50 109 VAL A O 1
ATOM 929 N N . GLU A 1 110 ? -7.809 -6.549 9.759 1.00 87.88 110 GLU A N 1
ATOM 930 C CA . GLU A 1 110 ? -7.102 -7.671 10.366 1.00 87.88 110 GLU A CA 1
ATOM 931 C C . GLU A 1 110 ? -6.876 -7.370 11.845 1.00 87.88 110 GLU A C 1
ATOM 933 O O . GLU A 1 110 ? -6.245 -6.368 12.182 1.00 87.88 110 GLU A O 1
ATOM 938 N N . LEU A 1 111 ? -7.393 -8.223 12.729 1.00 78.31 111 LEU A N 1
ATOM 939 C CA . LEU A 1 111 ? -7.151 -8.110 14.164 1.00 78.31 111 LEU A CA 1
ATOM 940 C C . LEU A 1 111 ? -5.768 -8.679 14.483 1.00 78.31 111 LEU A C 1
ATOM 942 O O . LEU A 1 111 ? -5.486 -9.853 14.236 1.00 78.31 111 LEU A O 1
ATOM 946 N N . SER A 1 112 ? -4.897 -7.844 15.040 1.00 61.00 112 SER A N 1
ATOM 947 C CA . SER A 1 112 ? -3.520 -8.219 15.342 1.00 61.00 112 SER A CA 1
ATOM 948 C C . SER A 1 112 ? -3.443 -8.874 16.722 1.00 61.00 112 SER A C 1
ATOM 950 O O . SER A 1 112 ? -2.953 -8.290 17.677 1.00 61.00 112 SER A O 1
ATOM 952 N N . PHE A 1 113 ? -3.907 -10.119 16.847 1.00 55.12 113 PHE A N 1
ATOM 953 C CA . PHE A 1 113 ? -3.750 -10.874 18.099 1.00 55.12 113 PHE A CA 1
ATOM 954 C C . PHE A 1 113 ? -2.309 -11.396 18.315 1.00 55.12 113 PHE A C 1
ATOM 956 O O . PHE A 1 113 ? -1.972 -11.805 19.424 1.00 55.12 113 PHE A O 1
ATOM 963 N N . ILE A 1 114 ? -1.460 -11.408 17.270 1.00 45.78 114 ILE A N 1
ATOM 964 C CA . ILE A 1 114 ? -0.204 -12.195 17.237 1.00 45.78 114 ILE A CA 1
ATOM 965 C C . ILE A 1 114 ? 1.054 -11.390 16.831 1.00 45.78 114 ILE A C 1
ATOM 967 O O . ILE A 1 114 ? 2.169 -11.838 17.086 1.00 45.78 114 ILE A O 1
ATOM 971 N N . GLU A 1 115 ? 0.945 -10.182 16.269 1.00 44.34 115 GLU A N 1
ATOM 972 C CA . GLU A 1 115 ? 2.131 -9.395 15.875 1.00 44.34 115 GLU A CA 1
ATOM 973 C C . GLU A 1 115 ? 2.607 -8.471 17.010 1.00 44.34 115 GLU A C 1
ATOM 975 O O . GLU A 1 115 ? 2.384 -7.262 16.999 1.00 44.34 115 GLU A O 1
ATOM 980 N N . ARG A 1 116 ? 3.292 -9.050 18.006 1.00 50.25 116 ARG A N 1
ATOM 981 C CA . ARG A 1 116 ? 4.058 -8.282 19.001 1.00 50.25 116 ARG A CA 1
ATOM 982 C C . ARG A 1 116 ? 5.315 -7.722 18.330 1.00 50.25 116 ARG A C 1
ATOM 984 O O . ARG A 1 116 ? 6.221 -8.484 17.989 1.00 50.25 116 ARG A O 1
ATOM 991 N N . LYS A 1 117 ? 5.426 -6.400 18.170 1.00 50.16 117 LYS A N 1
ATOM 992 C CA . LYS A 1 117 ? 6.756 -5.784 18.003 1.00 50.16 117 LYS A CA 1
ATOM 993 C C . LYS A 1 117 ? 7.494 -5.901 19.338 1.00 50.16 117 LYS A C 1
ATOM 995 O O . LYS A 1 117 ? 6.912 -5.631 20.383 1.00 50.16 117 LYS A O 1
ATOM 1000 N N . MET A 1 118 ? 8.769 -6.289 19.300 1.00 46.88 118 MET A N 1
ATOM 1001 C CA . MET A 1 118 ? 9.605 -6.370 20.500 1.00 46.88 118 MET A CA 1
ATOM 1002 C C . MET A 1 118 ? 9.672 -4.993 21.184 1.00 46.88 118 MET A C 1
ATOM 1004 O O . MET A 1 118 ? 10.151 -4.026 20.597 1.00 46.88 118 MET A O 1
ATOM 1008 N N . ASN A 1 119 ? 9.177 -4.924 22.413 1.00 55.00 119 ASN A N 1
ATOM 1009 C CA . ASN A 1 119 ? 9.208 -3.777 23.316 1.00 55.00 119 ASN A CA 1
ATOM 1010 C C . ASN A 1 119 ? 9.838 -4.183 24.664 1.00 55.00 119 ASN A C 1
ATOM 1012 O O . ASN A 1 119 ? 10.052 -5.369 24.924 1.00 55.00 119 ASN A O 1
ATOM 1016 N N . GLU A 1 120 ? 10.135 -3.218 25.538 1.00 55.50 120 GLU A N 1
ATOM 1017 C CA . GLU A 1 120 ? 10.814 -3.460 26.829 1.00 55.50 120 GLU A CA 1
ATOM 1018 C C . GLU A 1 120 ? 10.051 -4.425 27.759 1.00 55.50 120 GLU A C 1
ATOM 1020 O O . GLU A 1 120 ? 10.632 -5.052 28.644 1.00 55.50 120 GLU A O 1
ATOM 1025 N N . HIS A 1 121 ? 8.748 -4.610 27.533 1.00 56.09 121 HIS A N 1
ATOM 1026 C CA . HIS A 1 121 ? 7.895 -5.532 28.285 1.00 56.09 121 HIS A CA 1
ATOM 1027 C C . HIS A 1 121 ? 7.685 -6.892 27.598 1.00 56.09 121 HIS A C 1
ATOM 1029 O O . HIS A 1 121 ? 7.038 -7.773 28.171 1.00 56.09 121 HIS A O 1
ATOM 1035 N N . SER A 1 122 ? 8.260 -7.108 26.410 1.00 54.22 122 SER A N 1
ATOM 1036 C CA . SER A 1 122 ? 8.048 -8.321 25.608 1.00 54.22 122 SER A CA 1
ATOM 1037 C C . SER A 1 122 ? 8.539 -9.587 26.305 1.00 54.22 122 SER A C 1
ATOM 1039 O O . SER A 1 122 ? 7.834 -10.594 26.290 1.00 54.22 122 SER A O 1
ATOM 1041 N N . LEU A 1 123 ? 9.677 -9.513 27.006 1.00 56.25 123 LEU A N 1
ATOM 1042 C CA . LEU A 1 123 ? 10.205 -10.608 27.833 1.00 56.25 123 LEU A CA 1
ATOM 1043 C C . LEU A 1 123 ? 9.239 -11.003 28.963 1.00 56.25 123 LEU A C 1
ATOM 1045 O O . LEU A 1 123 ? 9.092 -12.181 29.279 1.00 56.25 123 LEU A O 1
ATOM 1049 N N . ARG A 1 124 ? 8.525 -10.034 29.552 1.00 56.81 124 ARG A N 1
ATOM 1050 C CA . ARG A 1 124 ? 7.594 -10.277 30.668 1.00 56.81 124 ARG A CA 1
ATOM 1051 C C . ARG A 1 124 ? 6.281 -10.917 30.208 1.00 56.81 124 ARG A C 1
ATOM 1053 O O . ARG A 1 124 ? 5.668 -11.670 30.959 1.00 56.81 124 ARG A O 1
ATOM 1060 N N . LEU A 1 125 ? 5.847 -10.621 28.982 1.00 55.19 125 LEU A N 1
ATOM 1061 C CA . LEU A 1 125 ? 4.587 -11.100 28.398 1.00 55.19 125 LEU A CA 1
ATOM 1062 C C . LEU A 1 125 ? 4.724 -12.441 27.655 1.00 55.19 125 LEU A C 1
ATOM 1064 O O . LEU A 1 125 ? 3.722 -12.995 27.198 1.00 55.19 125 LEU A O 1
ATOM 1068 N N . GLN A 1 126 ? 5.941 -12.975 27.520 1.00 50.84 126 GLN A N 1
ATOM 1069 C CA . GLN A 1 126 ? 6.202 -14.274 26.888 1.00 50.84 126 GLN A CA 1
ATOM 1070 C C . GLN A 1 126 ? 5.805 -15.457 27.790 1.00 50.84 126 GLN A C 1
ATOM 1072 O O . GLN A 1 126 ? 5.428 -16.506 27.287 1.00 50.84 126 GLN A O 1
ATOM 1077 N N . ASN A 1 127 ? 5.784 -15.253 29.111 1.00 48.94 127 ASN A N 1
ATOM 1078 C CA . ASN A 1 127 ? 5.454 -16.277 30.113 1.00 48.94 127 ASN A CA 1
ATOM 1079 C C . ASN A 1 127 ? 3.953 -16.382 30.457 1.00 48.94 127 ASN A C 1
ATOM 1081 O O . ASN A 1 127 ? 3.605 -16.930 31.498 1.00 48.94 127 ASN A O 1
ATOM 1085 N N . LYS A 1 128 ? 3.058 -15.805 29.645 1.00 52.12 128 LYS A N 1
ATOM 1086 C CA . LYS A 1 128 ? 1.597 -15.840 29.874 1.00 52.12 128 LYS A CA 1
ATOM 1087 C C . LYS A 1 128 ? 0.821 -16.541 28.750 1.00 52.12 128 LYS A C 1
ATOM 1089 O O . LYS A 1 128 ? -0.321 -16.171 28.490 1.00 52.12 128 LYS A O 1
ATOM 1094 N N . VAL A 1 129 ? 1.458 -17.491 28.066 1.00 49.84 129 VAL A N 1
ATOM 1095 C CA . VAL A 1 129 ? 0.798 -18.383 27.098 1.00 49.84 129 VAL A CA 1
ATOM 1096 C C . VAL A 1 129 ? 0.431 -19.680 27.798 1.00 49.84 129 VAL A C 1
ATOM 1098 O O . VAL A 1 129 ? 1.311 -20.195 28.522 1.00 49.84 129 VAL A O 1
#

Radius of gyration: 17.3 Å; chains: 1; bounding box: 36×31×52 Å

pLDDT: mean 85.96, std 15.98, range [44.34, 98.19]

Secondary structure (DSSP, 8-state):
---HHHHHHHGGGTT-B---GGG-GGGHHHHHHHHHHHHHHHHHHHHHHHHHHTT-TTEEE-PPPPSB-TTSBB--S-EEEEEETTSPTT--SEEEEEEEETTEEEEEEEE-SS-----TTHHHHGGG-

Sequence (129 aa):
MISIEKMSYFFRYDKVKYKIPVKFPEIAEEMEQLKKAGQDARLEFTKLTEAFQKNFKSFRMDRVSQWMNQAQVARPAFWRYFIEEGQDEGNPSFALRLFYNDDKLGVYVELSFIERKMNEHSLRLQNKV

Foldseek 3Di:
DQDPVLLLVLVVQAFPAADDCVVPVVCNVVNVVNVVSLVSNQVSVVVVVVVVCVVVVQWDKDHKDHQADPRRTGDSFIKIFTCGPPDDPFQTQWMWTWDADPNDIDIDIGGCPDRGDDDPCPVVCVPPD